Protein AF-A0A520JSG1-F1 (afdb_monomer_lite)

Radius of gyration: 26.14 Å; chains: 1; bounding box: 64×36×71 Å

Foldseek 3Di:
DVVVVVVVVVVVVVVVVVVVVVVVVVVVPPDDDDAEEAEDPDDPRPDPQSVLVVGEAQHEYEYELPNPADADAHENAHEAYEYYYPVDDPSPDHHHPDPVDDSYDYPYDYHYD

pLDDT: mean 80.98, std 9.08, range [60.09, 93.62]

Sequence (113 aa):
MEKEMKSKRNRSWKISMFAFLFAVLAVISIGCASADTIYVPKEGNQTIQQAVNNASEGDAIIVRDAYTGIKENIDVTVAYLTIQSENGSANCIVNALNSNDHVFMSLMCSKIT

Structure (mmCIF, N/CA/C/O backbone):
data_AF-A0A520JSG1-F1
#
_entry.id   AF-A0A520JSG1-F1
#
loop_
_atom_site.group_PDB
_atom_site.id
_atom_site.type_symbol
_atom_site.label_atom_id
_atom_site.label_alt_id
_atom_site.label_comp_id
_atom_site.label_asym_id
_atom_site.label_entity_id
_atom_site.label_seq_id
_atom_site.pdbx_PDB_ins_code
_atom_site.Cartn_x
_atom_site.Cartn_y
_atom_site.Cartn_z
_atom_site.occupancy
_atom_site.B_iso_or_equiv
_atom_site.auth_seq_id
_atom_site.auth_comp_id
_atom_site.auth_asym_id
_atom_site.auth_atom_id
_atom_site.pdbx_PDB_model_num
ATOM 1 N N . MET A 1 1 ? -40.707 23.431 51.902 1.00 62.06 1 MET A N 1
ATOM 2 C CA . MET A 1 1 ? -39.869 22.210 51.964 1.00 62.06 1 MET A CA 1
ATOM 3 C C . MET A 1 1 ? -40.086 21.271 50.772 1.00 62.06 1 MET A C 1
ATOM 5 O O . MET A 1 1 ? -39.111 20.743 50.261 1.00 62.06 1 MET A O 1
ATOM 9 N N . GLU A 1 2 ? -41.308 21.101 50.250 1.00 72.25 2 GLU A N 1
ATOM 10 C CA . GLU A 1 2 ? -41.576 20.196 49.110 1.00 72.25 2 GLU A CA 1
ATOM 11 C C . GLU A 1 2 ? -40.911 20.609 47.774 1.00 72.25 2 GLU A C 1
ATOM 13 O O . GLU A 1 2 ? -40.378 19.765 47.050 1.00 72.25 2 GLU A O 1
ATOM 18 N N . LYS A 1 3 ? -40.871 21.915 47.464 1.00 69.94 3 LYS A N 1
ATOM 19 C CA . LYS A 1 3 ? -40.257 22.448 46.228 1.00 69.94 3 LYS A CA 1
ATOM 20 C C . LYS A 1 3 ? -38.745 22.175 46.151 1.00 69.94 3 LYS A C 1
ATOM 22 O O . LYS A 1 3 ? -38.235 21.816 45.089 1.00 69.94 3 LYS A O 1
ATOM 27 N N . GLU A 1 4 ? -38.065 22.246 47.294 1.00 71.75 4 GLU A N 1
ATOM 28 C CA . GLU A 1 4 ? -36.631 21.955 47.442 1.00 71.75 4 GLU A CA 1
ATOM 29 C C . GLU A 1 4 ? -36.309 20.490 47.106 1.00 71.75 4 GLU A C 1
ATOM 31 O O . GLU A 1 4 ? -35.366 20.193 46.368 1.00 71.75 4 GLU A O 1
ATOM 36 N N . MET A 1 5 ? -37.147 19.551 47.567 1.00 69.81 5 MET A N 1
ATOM 37 C CA . MET A 1 5 ? -36.939 18.120 47.314 1.00 69.81 5 MET A CA 1
ATOM 38 C C . MET A 1 5 ? -37.134 17.745 45.840 1.00 69.81 5 MET A C 1
ATOM 40 O O . MET A 1 5 ? -36.409 16.900 45.309 1.00 69.81 5 MET A O 1
ATOM 44 N N . LYS A 1 6 ? -38.094 18.382 45.155 1.00 70.75 6 LYS A N 1
ATOM 45 C CA . LYS A 1 6 ? -38.366 18.139 43.728 1.00 70.75 6 LYS A CA 1
ATOM 46 C C . LYS A 1 6 ? -37.244 18.695 42.838 1.00 70.75 6 LYS A C 1
ATOM 48 O O . LYS A 1 6 ? -36.894 18.058 41.844 1.00 70.75 6 LYS A O 1
ATOM 53 N N . SER A 1 7 ? -36.645 19.824 43.239 1.00 74.56 7 SER A N 1
ATOM 54 C CA . SER A 1 7 ? -35.467 20.442 42.606 1.00 74.56 7 SER A CA 1
ATOM 55 C C . SER A 1 7 ? -34.229 19.541 42.670 1.00 74.56 7 SER A C 1
ATOM 57 O O . SER A 1 7 ? -33.626 19.206 41.651 1.00 74.56 7 SER A O 1
ATOM 59 N N . LYS A 1 8 ? -33.890 19.035 43.860 1.00 71.50 8 LYS A N 1
ATOM 60 C CA . LYS A 1 8 ? -32.710 18.176 44.049 1.00 71.50 8 LYS A CA 1
ATOM 61 C C . LYS A 1 8 ? -32.796 16.867 43.252 1.00 71.50 8 LYS A C 1
ATOM 63 O O . LYS A 1 8 ? -31.804 16.430 42.668 1.00 71.50 8 LYS A O 1
ATOM 68 N N . ARG A 1 9 ? -33.997 16.277 43.172 1.00 75.75 9 ARG A N 1
ATOM 69 C CA . ARG A 1 9 ? -34.262 15.039 42.419 1.00 75.75 9 ARG A CA 1
ATOM 70 C C . ARG A 1 9 ? -34.104 15.225 40.909 1.00 75.75 9 ARG A C 1
ATOM 72 O O . ARG A 1 9 ? -33.479 14.391 40.263 1.00 75.75 9 ARG A O 1
ATOM 79 N N . ASN A 1 10 ? -34.613 16.326 40.350 1.00 72.44 10 ASN A N 1
ATOM 80 C CA . ASN A 1 10 ? -34.482 16.599 38.915 1.00 72.44 10 ASN A CA 1
ATOM 81 C C . ASN A 1 10 ? -33.038 16.937 38.511 1.00 72.44 10 ASN A C 1
ATOM 83 O O . ASN A 1 10 ? -32.601 16.554 37.428 1.00 72.44 10 ASN A O 1
ATOM 87 N N . ARG A 1 11 ? -32.273 17.574 39.405 1.00 76.75 11 ARG A N 1
ATOM 88 C CA . ARG A 1 11 ? -30.859 17.884 39.185 1.00 76.75 11 ARG A CA 1
ATOM 89 C C . ARG A 1 11 ? -30.012 16.614 39.188 1.00 76.75 11 ARG A C 1
ATOM 91 O O . ARG A 1 11 ? -29.201 16.426 38.292 1.00 76.75 11 ARG A O 1
ATOM 98 N N . SER A 1 12 ? -30.256 15.717 40.143 1.00 76.19 12 SER A N 1
ATOM 99 C CA . SER A 1 12 ? -29.557 14.431 40.241 1.00 76.19 12 SER A CA 1
ATOM 100 C C . SER A 1 12 ? -29.874 13.498 39.065 1.00 76.19 12 SER A C 1
ATOM 102 O O . SER A 1 12 ? -28.954 12.923 38.487 1.00 76.19 12 SER A O 1
ATOM 104 N N . TRP A 1 13 ? -31.140 13.416 38.637 1.00 81.00 13 TRP A N 1
ATOM 105 C CA . TRP A 1 13 ? -31.528 12.597 37.483 1.00 81.00 13 TRP A CA 1
ATOM 106 C C . TRP A 1 13 ? -30.910 13.100 36.172 1.00 81.00 13 TRP A C 1
ATOM 108 O O . TRP A 1 13 ? -30.403 12.307 35.384 1.00 81.00 13 TRP A O 1
ATOM 118 N N . LYS A 1 14 ? -30.863 14.424 35.974 1.00 77.94 14 LYS A N 1
ATOM 119 C CA . LYS A 1 14 ? -30.194 15.035 34.817 1.00 77.94 14 LYS A CA 1
ATOM 120 C C . LYS A 1 14 ? -28.693 14.749 34.802 1.00 77.94 14 LYS A C 1
ATOM 122 O O . LYS A 1 14 ? -28.176 14.358 33.765 1.00 77.94 14 LYS A O 1
ATOM 127 N N .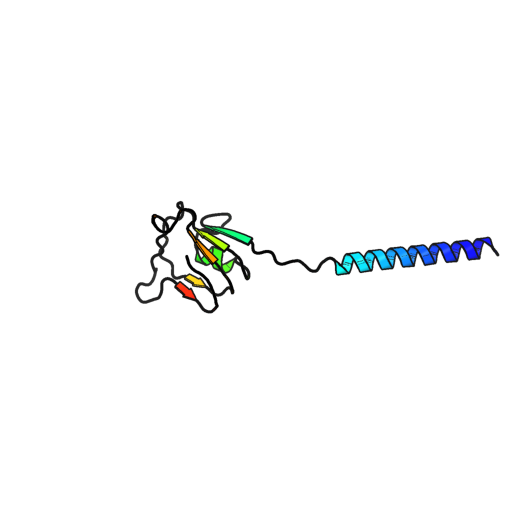 ILE A 1 15 ? -28.006 14.888 35.940 1.00 85.44 15 ILE A N 1
ATOM 128 C CA . ILE A 1 15 ? -26.567 14.582 36.042 1.00 85.44 15 ILE A CA 1
ATOM 129 C C . ILE A 1 15 ? -26.304 13.110 35.703 1.00 85.44 15 ILE A C 1
ATOM 131 O O . ILE A 1 15 ? -25.388 12.813 34.943 1.00 85.44 15 ILE A O 1
ATOM 135 N N . SER A 1 16 ? -27.139 12.197 36.206 1.00 85.75 16 SER A N 1
ATOM 136 C CA . SER A 1 16 ? -27.032 10.767 35.904 1.00 85.75 16 SER A CA 1
ATOM 137 C C . SER A 1 16 ? -27.261 10.462 34.418 1.00 85.75 16 SER A C 1
ATOM 139 O O . SER A 1 16 ? -26.503 9.690 33.837 1.00 85.75 16 SER A O 1
ATOM 141 N N . MET A 1 17 ? -28.237 11.114 33.778 1.00 84.00 17 MET A N 1
ATOM 142 C CA . MET A 1 17 ? -28.494 10.962 32.342 1.00 84.00 17 MET A CA 1
ATOM 143 C C . MET A 1 17 ? -27.321 11.461 31.490 1.00 84.00 17 MET A C 1
ATOM 145 O O . MET A 1 17 ? -26.919 10.791 30.542 1.00 84.00 17 MET A O 1
ATOM 149 N N . PHE A 1 18 ? -26.740 12.611 31.844 1.00 84.94 18 PHE A N 1
ATOM 150 C CA . PHE A 1 18 ? -25.566 13.146 31.150 1.00 84.94 18 PHE A CA 1
ATOM 151 C C . PHE A 1 18 ? -24.330 12.259 31.339 1.00 84.94 18 PHE A C 1
ATOM 153 O O . PHE A 1 18 ? -23.604 12.029 30.376 1.00 84.94 18 PHE A O 1
ATOM 160 N N . ALA A 1 19 ? -24.115 11.719 32.542 1.00 86.38 19 ALA A N 1
ATOM 161 C CA . ALA A 1 19 ? -23.014 10.796 32.813 1.00 86.38 19 ALA A CA 1
ATOM 162 C C . ALA A 1 19 ? -23.146 9.491 32.010 1.00 86.38 19 ALA A C 1
ATOM 164 O O . ALA A 1 19 ? -22.164 9.011 31.450 1.00 86.38 19 ALA A O 1
ATOM 165 N N . PHE A 1 20 ? -24.363 8.949 31.901 1.00 85.50 20 PHE A N 1
ATOM 166 C CA . PHE A 1 20 ? -24.628 7.755 31.099 1.00 85.50 20 PHE A CA 1
ATOM 167 C C . PHE A 1 20 ? -24.408 8.009 29.604 1.00 85.50 20 PHE A C 1
ATOM 169 O O . PHE A 1 20 ? -23.749 7.217 28.939 1.00 85.50 20 PHE A O 1
ATOM 176 N N . LEU A 1 21 ? -24.889 9.144 29.086 1.00 86.06 21 LEU A N 1
ATOM 177 C CA . LEU A 1 21 ? -24.666 9.538 27.695 1.00 86.06 21 LEU A CA 1
ATOM 178 C C . LEU A 1 21 ? -23.168 9.657 27.381 1.00 86.06 21 LEU A C 1
ATOM 180 O O . LEU A 1 21 ? -22.702 9.111 26.386 1.00 86.06 21 LEU A O 1
ATOM 184 N N . PHE A 1 22 ? -22.407 10.323 28.252 1.00 81.94 22 PHE A N 1
ATOM 185 C CA . PHE A 1 22 ? -20.965 10.491 28.078 1.00 81.94 22 PHE A CA 1
ATOM 186 C C . PHE A 1 22 ? -20.213 9.150 28.117 1.00 81.94 22 PHE A C 1
ATOM 188 O O . PHE A 1 22 ? -19.314 8.926 27.311 1.00 81.94 22 PHE A O 1
ATOM 195 N N . ALA A 1 23 ? -20.620 8.231 28.999 1.00 82.38 23 ALA A N 1
ATOM 196 C CA . ALA A 1 23 ? -20.059 6.884 29.063 1.00 82.38 23 ALA A CA 1
ATOM 197 C C . ALA A 1 23 ? -20.354 6.068 27.792 1.00 82.38 23 ALA A C 1
ATOM 199 O O . ALA A 1 23 ? -19.461 5.399 27.283 1.00 82.38 23 ALA A O 1
ATOM 200 N N . VAL A 1 24 ? -21.569 6.159 27.238 1.00 80.69 24 VAL A N 1
ATOM 201 C CA . VAL A 1 24 ? -21.922 5.492 25.971 1.00 80.69 24 VAL A CA 1
ATOM 202 C C . VAL A 1 24 ? -21.093 6.044 24.807 1.00 80.69 24 VAL A C 1
ATOM 204 O O . VAL A 1 24 ? -20.549 5.263 24.032 1.00 80.69 24 VAL A O 1
ATOM 207 N N . LEU A 1 25 ? -20.925 7.367 24.711 1.00 73.06 25 LEU A N 1
ATOM 208 C CA . LEU A 1 25 ? -20.078 7.995 23.686 1.00 73.06 25 LEU A CA 1
ATOM 209 C C . LEU A 1 25 ? -18.604 7.571 23.783 1.00 73.06 25 LEU A C 1
ATOM 211 O O . LEU A 1 25 ? -17.962 7.394 22.753 1.00 73.06 25 LEU A O 1
ATOM 215 N N . ALA A 1 26 ? -18.074 7.361 24.991 1.00 71.44 26 ALA A N 1
ATOM 216 C CA . ALA A 1 26 ? -16.691 6.924 25.186 1.00 71.44 26 ALA A CA 1
ATOM 217 C C . ALA A 1 26 ? -16.427 5.474 24.725 1.00 71.44 26 ALA A C 1
ATOM 219 O O . ALA A 1 26 ? -15.295 5.146 24.378 1.00 71.44 26 ALA A O 1
ATOM 220 N N . VAL A 1 27 ? -17.451 4.610 24.702 1.00 66.81 27 VAL A N 1
ATOM 221 C CA . VAL A 1 27 ? -17.323 3.184 24.332 1.00 66.81 27 VAL A CA 1
ATOM 222 C C . VAL A 1 27 ? -17.440 2.953 22.816 1.00 66.81 27 VAL A C 1
ATOM 224 O O . VAL A 1 27 ? -16.968 1.939 22.312 1.00 66.81 27 VAL A O 1
ATOM 227 N N . ILE A 1 28 ? -18.014 3.897 22.061 1.00 65.25 28 ILE A N 1
ATOM 228 C CA . ILE A 1 28 ? -18.231 3.758 20.605 1.00 65.25 28 ILE A CA 1
ATOM 229 C C . ILE A 1 28 ? -16.933 3.956 19.790 1.00 65.25 28 ILE A C 1
ATOM 231 O O . ILE A 1 28 ? -16.881 3.601 18.617 1.00 65.25 28 ILE A O 1
ATOM 235 N N . SER A 1 29 ? -15.848 4.441 20.398 1.00 61.34 29 SER A N 1
ATOM 236 C CA . SER A 1 29 ? -14.589 4.755 19.699 1.00 61.34 29 SER A CA 1
ATOM 237 C C . SER A 1 29 ? -13.681 3.552 19.396 1.00 61.34 29 SER A C 1
ATOM 239 O O . SER A 1 29 ? -12.500 3.742 19.106 1.00 61.34 29 SER A O 1
ATOM 241 N N . ILE A 1 30 ? -14.184 2.315 19.454 1.00 64.62 30 ILE A N 1
ATOM 242 C CA . ILE A 1 30 ? -13.426 1.144 18.991 1.00 64.62 30 ILE A CA 1
ATOM 243 C C . ILE A 1 30 ? -13.473 1.166 17.459 1.00 64.62 30 ILE A C 1
ATOM 245 O O . ILE A 1 30 ? -14.435 0.707 16.847 1.00 64.62 30 ILE A O 1
ATOM 249 N N . GLY A 1 31 ? -12.463 1.782 16.842 1.00 61.22 31 GLY A N 1
ATOM 250 C CA . GLY A 1 31 ? -12.344 1.864 15.391 1.00 61.22 31 GLY A CA 1
ATOM 251 C C . GLY A 1 31 ? -12.302 0.467 14.777 1.00 61.22 31 GLY A C 1
ATOM 252 O O . GLY A 1 31 ? -11.444 -0.342 15.120 1.00 61.22 31 GLY A O 1
ATOM 253 N N . CYS A 1 32 ? -13.233 0.178 13.870 1.00 60.09 32 CYS A N 1
ATOM 254 C CA . CYS A 1 32 ? -13.108 -0.969 12.984 1.00 60.09 32 CYS A CA 1
ATOM 255 C C . CYS A 1 32 ? -11.971 -0.646 12.007 1.00 60.09 32 CYS A C 1
ATOM 257 O O . CYS A 1 32 ? -12.114 0.273 11.202 1.00 60.09 32 CYS A O 1
ATOM 259 N N . ALA A 1 33 ? -10.839 -1.346 12.104 1.00 64.56 33 ALA A N 1
ATOM 260 C CA . ALA A 1 33 ? -9.811 -1.272 11.074 1.00 64.56 33 ALA A CA 1
ATOM 261 C C . ALA A 1 33 ? -10.382 -1.927 9.809 1.00 64.56 33 ALA A C 1
ATOM 263 O O . ALA A 1 33 ? -10.602 -3.137 9.766 1.00 64.56 33 ALA A O 1
ATOM 264 N N . SER A 1 34 ? -10.735 -1.108 8.824 1.00 73.44 34 SER A N 1
ATOM 265 C CA . SER A 1 34 ? -11.080 -1.562 7.481 1.00 73.44 34 SER A CA 1
ATOM 266 C C . SER A 1 34 ? -9.830 -1.504 6.616 1.00 73.44 34 SER A C 1
ATOM 268 O O . SER A 1 34 ? -9.136 -0.490 6.654 1.00 73.44 34 SER A O 1
ATOM 270 N N . ALA A 1 35 ? -9.587 -2.552 5.832 1.00 84.50 35 ALA A N 1
ATOM 271 C CA . ALA A 1 35 ? -8.547 -2.555 4.809 1.00 84.50 35 ALA A CA 1
ATOM 272 C C . ALA A 1 35 ? -8.742 -1.383 3.836 1.00 84.50 35 ALA A C 1
ATOM 274 O O . ALA A 1 35 ? -9.846 -1.194 3.311 1.00 84.50 35 ALA A O 1
ATOM 275 N N . ASP A 1 36 ? -7.678 -0.621 3.600 1.00 90.06 36 ASP A N 1
ATOM 276 C CA . ASP A 1 36 ? -7.648 0.479 2.643 1.00 90.06 36 ASP A CA 1
ATOM 277 C C . ASP A 1 36 ? -6.981 0.064 1.322 1.00 90.06 36 ASP A C 1
ATOM 279 O O . ASP A 1 36 ? -6.252 -0.929 1.234 1.00 90.06 36 ASP A O 1
ATOM 283 N N . THR A 1 37 ? -7.273 0.812 0.255 1.00 93.31 37 THR A N 1
ATOM 284 C CA . THR A 1 37 ? -6.690 0.587 -1.074 1.00 93.31 37 THR A CA 1
ATOM 285 C C . THR A 1 37 ? -5.737 1.716 -1.449 1.00 93.31 37 THR A C 1
ATOM 287 O O . THR A 1 37 ? -6.153 2.832 -1.767 1.00 93.31 37 THR A O 1
ATOM 290 N N . ILE A 1 38 ? -4.448 1.398 -1.500 1.00 93.62 38 ILE A N 1
ATOM 291 C CA . ILE A 1 38 ? -3.369 2.325 -1.827 1.00 93.62 38 ILE A CA 1
ATOM 292 C C . ILE A 1 38 ? -3.000 2.166 -3.302 1.00 93.62 38 ILE A C 1
ATOM 294 O O . ILE A 1 38 ? -2.614 1.091 -3.748 1.00 93.62 38 ILE A O 1
ATOM 298 N N . TYR A 1 39 ? -3.068 3.243 -4.080 1.00 92.44 39 TYR A N 1
ATOM 299 C CA . TYR A 1 39 ? -2.707 3.207 -5.501 1.00 92.44 39 TYR A CA 1
ATOM 300 C C . TYR A 1 39 ? -1.280 3.704 -5.733 1.00 92.44 39 TYR A C 1
ATOM 302 O O . TYR A 1 39 ? -0.854 4.692 -5.133 1.00 92.44 39 TYR A O 1
ATOM 310 N N . VAL A 1 40 ? -0.572 3.086 -6.677 1.00 91.12 40 VAL A N 1
ATOM 311 C CA . VAL A 1 40 ? 0.779 3.490 -7.091 1.00 91.12 40 VAL A CA 1
ATOM 312 C C . VAL A 1 40 ? 0.807 3.747 -8.600 1.00 91.12 40 VAL A C 1
ATOM 314 O O . VAL A 1 40 ? 0.438 2.856 -9.357 1.00 91.12 40 VAL A O 1
ATOM 317 N N . PRO A 1 41 ? 1.238 4.928 -9.081 1.00 90.31 41 PRO A N 1
ATOM 318 C CA . PRO A 1 41 ? 1.602 6.112 -8.305 1.00 90.31 41 PRO A CA 1
ATOM 319 C C . PRO A 1 41 ? 0.362 6.935 -7.906 1.00 90.31 41 PRO A C 1
ATOM 321 O O . PRO A 1 41 ? -0.373 7.342 -8.799 1.00 90.31 41 PRO A O 1
ATOM 324 N N . LYS A 1 42 ? 0.098 7.238 -6.627 1.00 90.06 42 LYS A N 1
ATOM 325 C CA . LYS A 1 42 ? -1.006 8.137 -6.196 1.00 90.06 42 LYS A CA 1
ATOM 326 C C . LYS A 1 42 ? -0.734 8.737 -4.812 1.00 90.06 42 LYS A C 1
ATOM 328 O O . LYS A 1 42 ? -0.137 8.084 -3.968 1.00 90.06 42 LYS A O 1
ATOM 333 N N . GLU A 1 43 ? -1.178 9.977 -4.580 1.00 83.56 43 GLU A N 1
ATOM 334 C CA . GLU A 1 43 ? -1.216 10.599 -3.236 1.00 83.56 43 GLU A CA 1
ATOM 335 C C . GLU A 1 43 ? 0.124 10.552 -2.472 1.00 83.56 43 GLU A C 1
ATOM 337 O O . GLU A 1 43 ? 0.169 10.381 -1.262 1.00 83.56 43 GLU A O 1
ATOM 342 N N . GLY A 1 44 ? 1.241 10.718 -3.189 1.00 82.88 44 GLY A N 1
ATOM 343 C CA . GLY A 1 44 ? 2.588 10.702 -2.604 1.00 82.88 44 GLY A CA 1
ATOM 344 C C . GLY A 1 44 ? 3.260 9.326 -2.564 1.00 82.88 44 GLY A C 1
ATOM 345 O O . GLY A 1 44 ? 4.471 9.265 -2.379 1.00 82.88 44 GLY A O 1
ATOM 346 N N . ASN A 1 45 ? 2.535 8.243 -2.850 1.00 89.31 45 ASN A N 1
ATOM 347 C CA . ASN A 1 45 ? 3.117 6.923 -3.089 1.00 89.31 45 ASN A CA 1
ATOM 348 C C . ASN A 1 45 ? 3.590 6.853 -4.538 1.00 89.31 45 ASN A C 1
ATOM 350 O O . ASN A 1 45 ? 2.791 6.586 -5.431 1.00 89.31 45 ASN A O 1
ATOM 354 N N . GLN A 1 46 ? 4.852 7.191 -4.798 1.00 89.44 46 GLN A N 1
ATOM 355 C CA . GLN A 1 46 ? 5.432 7.123 -6.145 1.00 89.44 46 GLN A CA 1
ATOM 356 C C . GLN A 1 46 ? 6.054 5.753 -6.430 1.00 89.44 46 GLN A C 1
ATOM 358 O O . GLN A 1 46 ? 6.102 5.339 -7.587 1.00 89.44 46 GLN A O 1
ATOM 363 N N . THR A 1 47 ? 6.502 5.054 -5.385 1.00 89.94 47 THR A N 1
ATOM 364 C CA . THR A 1 47 ? 7.102 3.717 -5.472 1.00 89.94 47 THR A CA 1
ATOM 365 C C . THR A 1 47 ? 6.269 2.679 -4.732 1.00 89.94 47 THR A C 1
ATOM 367 O O . THR A 1 47 ? 5.436 3.021 -3.885 1.00 89.94 47 THR A O 1
ATOM 370 N N . ILE A 1 48 ? 6.504 1.400 -5.032 1.00 89.88 48 ILE A N 1
ATOM 371 C CA . ILE A 1 48 ? 5.811 0.307 -4.348 1.00 89.88 48 ILE A CA 1
ATOM 372 C C . ILE A 1 48 ? 6.271 0.248 -2.890 1.00 89.88 48 ILE A C 1
ATOM 374 O O . ILE A 1 48 ? 5.428 0.140 -2.005 1.00 89.88 48 ILE A O 1
ATOM 378 N N . GLN A 1 49 ? 7.566 0.437 -2.605 1.00 91.31 49 GLN A N 1
ATOM 379 C CA . GLN A 1 49 ? 8.048 0.475 -1.221 1.00 91.31 49 GLN A CA 1
ATOM 380 C C . GLN A 1 49 ? 7.415 1.606 -0.396 1.00 91.31 49 GLN A C 1
ATOM 382 O O . GLN A 1 49 ? 7.132 1.416 0.783 1.00 91.31 49 GLN A O 1
ATOM 387 N N . GLN A 1 50 ? 7.164 2.780 -0.986 1.00 91.50 50 GLN A N 1
ATOM 388 C CA . GLN A 1 50 ? 6.460 3.859 -0.281 1.00 91.50 50 GLN A CA 1
ATOM 389 C C . GLN A 1 50 ? 5.035 3.454 0.087 1.00 91.50 50 GLN A C 1
ATOM 391 O O . GLN A 1 50 ? 4.615 3.694 1.215 1.00 91.50 50 GLN A O 1
ATOM 396 N N . ALA A 1 51 ? 4.323 2.797 -0.832 1.00 92.06 51 ALA A N 1
ATOM 397 C CA . ALA A 1 51 ? 3.001 2.265 -0.538 1.00 92.06 51 ALA A CA 1
ATOM 398 C C . ALA A 1 51 ? 3.048 1.190 0.556 1.00 92.06 51 ALA A C 1
ATOM 400 O O . ALA A 1 51 ? 2.219 1.227 1.454 1.00 92.06 51 ALA A O 1
ATOM 401 N N . VAL A 1 52 ? 4.046 0.297 0.541 1.00 91.69 52 VAL A N 1
ATOM 402 C CA . VAL A 1 52 ? 4.239 -0.708 1.601 1.00 91.69 52 VAL A CA 1
ATOM 403 C C . VAL A 1 52 ? 4.503 -0.049 2.956 1.00 91.69 52 VAL A C 1
ATOM 405 O O . VAL A 1 52 ? 3.906 -0.445 3.948 1.00 91.69 52 VAL A O 1
ATOM 408 N N . ASN A 1 53 ? 5.340 0.990 3.005 1.00 92.25 53 ASN A N 1
ATOM 409 C CA . ASN A 1 53 ? 5.647 1.706 4.248 1.00 92.25 53 ASN A CA 1
ATOM 410 C C . ASN A 1 53 ? 4.435 2.456 4.826 1.00 92.25 53 ASN A C 1
ATOM 412 O O . ASN A 1 53 ? 4.399 2.714 6.026 1.00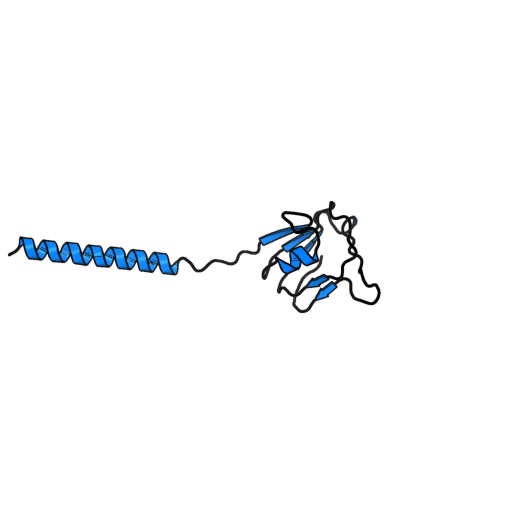 92.25 53 ASN A O 1
ATOM 416 N N . ASN A 1 54 ? 3.481 2.830 3.973 1.00 90.75 54 ASN A N 1
ATOM 417 C CA . ASN A 1 54 ? 2.254 3.521 4.364 1.00 90.75 54 ASN A CA 1
ATOM 418 C C . ASN A 1 54 ? 1.079 2.565 4.618 1.00 90.75 54 ASN A C 1
ATOM 420 O O . ASN A 1 54 ? 0.056 3.000 5.144 1.00 90.75 54 ASN A O 1
ATOM 424 N N . ALA A 1 55 ? 1.212 1.292 4.245 1.00 92.00 55 ALA A N 1
ATOM 425 C CA . ALA A 1 55 ? 0.169 0.294 4.400 1.00 92.00 55 ALA A CA 1
ATOM 426 C C . ALA A 1 55 ? 0.043 -0.197 5.846 1.00 92.00 55 ALA A C 1
ATOM 428 O O . ALA A 1 55 ? 1.016 -0.300 6.595 1.00 92.00 55 ALA A O 1
ATOM 429 N N . SER A 1 56 ? -1.182 -0.548 6.207 1.00 91.19 56 SER A N 1
ATOM 430 C CA . SER A 1 56 ? -1.558 -1.243 7.431 1.00 91.19 56 SER A CA 1
ATOM 431 C C . SER A 1 56 ? -1.953 -2.692 7.141 1.00 91.19 56 SER A C 1
ATOM 433 O O . SER A 1 56 ? -2.066 -3.128 5.994 1.00 91.19 56 SER A O 1
ATOM 435 N N . GLU A 1 57 ? -2.118 -3.472 8.207 1.00 90.31 57 GLU A N 1
ATOM 436 C CA . GLU A 1 57 ? -2.494 -4.880 8.107 1.00 90.31 57 GLU A CA 1
ATOM 437 C C . GLU A 1 57 ? -3.786 -5.070 7.296 1.00 90.31 57 GLU A C 1
ATOM 439 O O . GLU A 1 57 ? -4.819 -4.478 7.607 1.00 90.31 57 GLU A O 1
ATOM 444 N N . GLY A 1 58 ? -3.726 -5.933 6.278 1.00 88.94 58 GLY A N 1
ATOM 445 C CA . GLY A 1 58 ? -4.866 -6.255 5.414 1.00 88.94 58 GLY A CA 1
ATOM 446 C C . GLY A 1 58 ? -5.095 -5.306 4.233 1.00 88.94 58 GLY A C 1
ATOM 447 O O . GLY A 1 58 ? -6.000 -5.572 3.440 1.00 88.94 58 GLY A O 1
ATOM 448 N N . ASP A 1 59 ? -4.297 -4.247 4.082 1.00 93.56 59 ASP A N 1
ATOM 449 C CA . ASP A 1 59 ? -4.429 -3.303 2.968 1.00 93.56 59 ASP A CA 1
ATOM 450 C C . ASP A 1 59 ? -4.107 -3.932 1.601 1.00 93.56 59 ASP A C 1
ATOM 452 O O . ASP A 1 59 ? -3.429 -4.962 1.470 1.00 93.56 59 ASP A O 1
ATOM 456 N N . ALA A 1 60 ? -4.577 -3.260 0.549 1.00 93.31 60 ALA A N 1
ATOM 457 C CA . ALA A 1 60 ? -4.299 -3.611 -0.836 1.00 93.31 60 ALA A CA 1
ATOM 458 C C . ALA A 1 60 ? -3.550 -2.484 -1.554 1.00 93.31 60 ALA A C 1
ATOM 460 O O . ALA A 1 60 ? -4.015 -1.350 -1.625 1.00 93.31 60 ALA A O 1
ATOM 461 N N . ILE A 1 61 ? -2.408 -2.811 -2.149 1.00 93.19 61 ILE A N 1
ATOM 462 C CA . ILE A 1 61 ? -1.636 -1.933 -3.022 1.00 93.19 61 ILE A CA 1
ATOM 463 C C . ILE A 1 61 ? -1.976 -2.271 -4.471 1.00 93.19 61 ILE A C 1
ATOM 465 O O . ILE A 1 61 ? -1.701 -3.377 -4.935 1.00 93.19 61 ILE A O 1
ATOM 469 N N . ILE A 1 62 ? -2.534 -1.301 -5.194 1.00 92.12 62 ILE A N 1
ATOM 470 C CA . ILE A 1 62 ? -2.874 -1.409 -6.612 1.00 92.12 62 ILE A CA 1
ATOM 471 C C . ILE A 1 62 ? -1.863 -0.621 -7.447 1.00 92.12 62 ILE A C 1
ATOM 473 O O . ILE A 1 62 ? -1.818 0.613 -7.415 1.00 92.12 62 ILE A O 1
ATOM 477 N N . VAL A 1 63 ? -1.045 -1.337 -8.213 1.00 90.62 63 VAL A N 1
ATOM 478 C CA . VAL A 1 63 ? -0.046 -0.763 -9.116 1.00 90.62 63 VAL A CA 1
ATOM 479 C C . VAL A 1 63 ? -0.700 -0.475 -10.463 1.00 90.62 63 VAL A C 1
ATOM 481 O O . VAL A 1 63 ? -1.119 -1.385 -11.178 1.00 90.62 63 VAL A O 1
ATOM 484 N N . ARG A 1 64 ? -0.805 0.810 -10.794 1.00 89.06 64 ARG A N 1
ATOM 485 C CA . ARG A 1 64 ? -1.417 1.315 -12.025 1.00 89.06 64 ARG A CA 1
ATOM 486 C C . ARG A 1 64 ? -0.458 1.216 -13.199 1.00 89.06 64 ARG A C 1
ATOM 488 O O . ARG A 1 64 ? 0.753 1.307 -13.023 1.00 89.06 64 ARG A O 1
ATOM 495 N N . ASP A 1 65 ? -1.003 1.191 -14.409 1.00 84.00 65 ASP A N 1
ATOM 496 C CA . ASP A 1 65 ? -0.201 1.147 -15.645 1.00 84.00 65 ASP A CA 1
ATOM 497 C C . ASP A 1 65 ? 0.704 2.376 -15.831 1.00 84.00 65 ASP A C 1
ATOM 499 O O . ASP A 1 65 ? 1.708 2.326 -16.536 1.00 84.00 65 ASP A O 1
ATOM 503 N N . ALA A 1 66 ? 0.367 3.496 -15.184 1.00 79.38 66 ALA A N 1
ATOM 504 C CA . ALA A 1 66 ? 1.192 4.702 -15.175 1.00 79.38 66 ALA A CA 1
ATOM 505 C C . ALA A 1 66 ? 2.487 4.551 -14.350 1.00 79.38 66 ALA A C 1
ATOM 507 O O . ALA A 1 66 ? 3.326 5.452 -14.362 1.00 79.38 66 ALA A O 1
ATOM 508 N N . TYR A 1 67 ? 2.651 3.455 -13.604 1.00 82.44 67 TYR A N 1
ATOM 509 C CA . TYR A 1 67 ? 3.877 3.160 -12.876 1.00 82.44 67 TYR A CA 1
ATOM 510 C C . TYR A 1 67 ? 4.984 2.757 -13.855 1.00 82.44 67 TYR A C 1
ATOM 512 O O . TYR A 1 67 ? 4.990 1.667 -14.418 1.00 82.44 67 TYR A O 1
ATOM 520 N N . THR A 1 68 ? 5.967 3.633 -14.048 1.00 73.25 68 THR A N 1
ATOM 521 C CA . THR A 1 68 ? 7.048 3.426 -15.021 1.00 73.25 68 THR A CA 1
ATOM 522 C C . THR A 1 68 ? 8.215 2.603 -14.462 1.00 73.25 68 THR A C 1
ATOM 524 O O . THR A 1 68 ? 9.368 2.947 -14.715 1.00 73.25 68 THR A O 1
ATOM 527 N N . GLY A 1 69 ? 7.927 1.553 -13.683 1.00 65.06 69 GLY A N 1
ATOM 528 C CA . GLY A 1 69 ? 8.883 0.500 -13.317 1.00 65.06 69 GLY A CA 1
ATOM 529 C C . GLY A 1 69 ? 10.226 1.016 -12.805 1.00 65.06 69 GLY A C 1
ATOM 530 O O . GLY A 1 69 ? 11.247 0.870 -13.482 1.00 65.06 69 GLY A O 1
ATOM 531 N N . ILE A 1 70 ? 10.245 1.626 -11.618 1.00 69.44 70 ILE A N 1
ATOM 532 C CA . ILE A 1 70 ? 11.516 1.969 -10.976 1.00 69.44 70 ILE A CA 1
ATOM 533 C C . ILE A 1 70 ? 12.173 0.662 -10.542 1.00 69.44 70 ILE A C 1
ATOM 535 O O . ILE A 1 70 ? 11.506 -0.246 -10.049 1.00 69.44 70 ILE A O 1
ATOM 539 N N . LYS A 1 71 ? 13.488 0.542 -10.749 1.00 79.44 71 LYS A N 1
ATOM 540 C CA . LYS A 1 71 ? 14.205 -0.590 -10.177 1.00 79.44 71 LYS A CA 1
ATOM 541 C C . LYS A 1 71 ? 14.223 -0.414 -8.662 1.00 79.44 71 LYS A C 1
ATOM 543 O O . LYS A 1 71 ? 14.858 0.518 -8.172 1.00 79.44 71 LYS A O 1
ATOM 548 N N . GLU A 1 72 ? 13.518 -1.269 -7.941 1.00 82.00 72 GLU A N 1
ATOM 549 C CA . GLU A 1 72 ? 13.439 -1.248 -6.483 1.00 82.00 72 GLU A CA 1
ATOM 550 C C . GLU A 1 72 ? 13.448 -2.678 -5.939 1.00 82.00 72 GLU A C 1
ATOM 552 O O . GLU A 1 72 ? 13.055 -3.627 -6.616 1.00 82.00 72 GLU A O 1
ATOM 557 N N . ASN A 1 73 ? 13.968 -2.835 -4.728 1.00 85.50 73 ASN A N 1
ATOM 558 C CA . ASN A 1 73 ? 13.843 -4.058 -3.948 1.00 85.50 73 ASN A CA 1
ATOM 559 C C . ASN A 1 73 ? 12.766 -3.783 -2.897 1.00 85.50 73 ASN A C 1
ATOM 561 O O . ASN A 1 73 ? 12.868 -2.789 -2.178 1.00 85.50 73 ASN A O 1
ATOM 565 N N . ILE A 1 74 ? 11.729 -4.618 -2.863 1.00 87.62 74 ILE A N 1
ATOM 566 C CA . ILE A 1 74 ? 10.529 -4.394 -2.057 1.00 87.62 74 ILE A CA 1
ATOM 567 C C . ILE A 1 74 ? 10.577 -5.306 -0.838 1.00 87.62 74 ILE A C 1
ATOM 569 O O . ILE A 1 74 ? 10.567 -6.528 -0.978 1.00 87.62 74 ILE A O 1
ATOM 573 N N . ASP A 1 75 ? 10.596 -4.708 0.347 1.00 89.81 75 ASP A N 1
ATOM 574 C CA . ASP A 1 75 ? 10.472 -5.396 1.626 1.00 89.81 75 ASP A CA 1
ATOM 575 C C . ASP A 1 75 ? 9.031 -5.303 2.131 1.00 89.81 75 ASP A C 1
ATOM 577 O O . ASP A 1 75 ? 8.543 -4.232 2.506 1.00 89.81 75 ASP A O 1
ATOM 581 N N . VAL A 1 76 ? 8.345 -6.444 2.109 1.00 88.75 76 VAL A N 1
ATOM 582 C CA . VAL A 1 76 ? 6.971 -6.609 2.573 1.00 88.75 76 VAL A CA 1
ATOM 583 C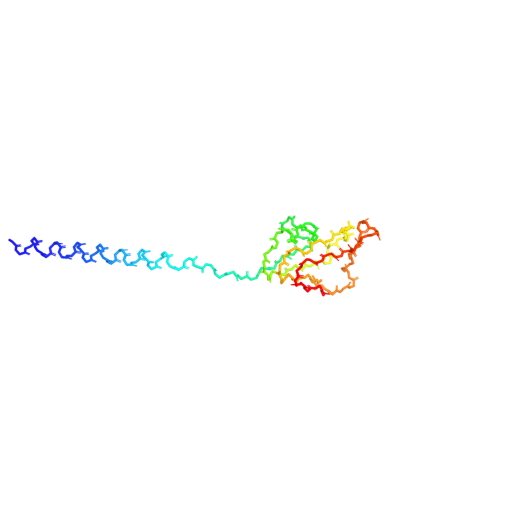 C . VAL A 1 76 ? 6.994 -6.964 4.056 1.00 88.75 76 VAL A C 1
ATOM 585 O O . VAL A 1 76 ? 7.033 -8.137 4.444 1.00 88.75 76 VAL A O 1
ATOM 588 N N . THR A 1 77 ? 6.958 -5.916 4.876 1.00 89.12 77 THR A N 1
ATOM 589 C CA . THR A 1 77 ? 6.993 -5.985 6.346 1.00 89.12 77 THR A CA 1
ATOM 590 C C . THR A 1 77 ? 5.602 -6.013 6.988 1.00 89.12 77 THR A C 1
ATOM 592 O O . THR A 1 77 ? 5.471 -6.351 8.165 1.00 89.12 77 THR A O 1
ATOM 595 N N . VAL A 1 78 ? 4.558 -5.690 6.219 1.00 88.12 78 VAL A N 1
ATOM 596 C CA . VAL A 1 78 ? 3.164 -5.614 6.676 1.00 88.12 78 VAL A CA 1
ATOM 597 C C . VAL A 1 78 ? 2.466 -6.963 6.498 1.00 88.12 78 VAL A C 1
ATOM 599 O O . VAL A 1 78 ? 2.591 -7.608 5.454 1.00 88.12 78 VAL A O 1
ATOM 602 N N . ALA 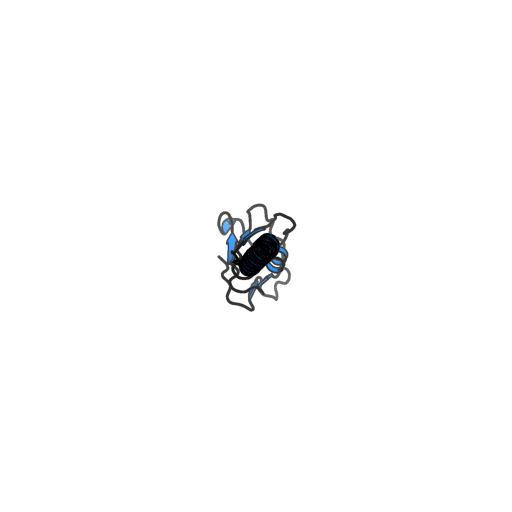A 1 79 ? 1.723 -7.391 7.519 1.00 86.69 79 ALA A N 1
ATOM 603 C CA . ALA A 1 79 ? 0.964 -8.637 7.493 1.00 86.69 79 ALA A CA 1
ATOM 604 C C . ALA A 1 79 ? -0.293 -8.530 6.611 1.00 86.69 79 ALA A C 1
ATOM 606 O O . ALA A 1 79 ? -0.961 -7.497 6.578 1.00 86.69 79 ALA A O 1
ATOM 607 N N . TYR A 1 80 ? -0.623 -9.617 5.907 1.00 87.56 80 TYR A N 1
ATOM 608 C CA . TYR A 1 80 ? -1.800 -9.734 5.035 1.00 87.56 80 TYR A CA 1
ATOM 609 C C . TYR A 1 80 ? -1.884 -8.679 3.925 1.00 87.56 80 TYR A C 1
ATOM 611 O O . TYR A 1 80 ? -2.969 -8.384 3.428 1.00 87.56 80 TYR A O 1
ATOM 619 N N . LEU A 1 81 ? -0.740 -8.141 3.505 1.00 90.38 81 LEU A N 1
ATOM 620 C CA . LEU A 1 81 ? -0.686 -7.160 2.434 1.00 90.38 81 LEU A CA 1
ATOM 621 C C . LEU A 1 81 ? -0.950 -7.831 1.083 1.00 90.38 81 LEU A C 1
ATOM 623 O O . LEU A 1 81 ? -0.359 -8.872 0.767 1.00 90.38 81 LEU A O 1
ATOM 627 N N . THR A 1 82 ? -1.804 -7.214 0.271 1.00 91.06 82 THR A N 1
ATOM 628 C CA . THR A 1 82 ? -2.006 -7.616 -1.126 1.00 91.06 82 THR A CA 1
ATOM 629 C C . THR A 1 82 ? -1.332 -6.614 -2.050 1.00 91.06 82 THR A C 1
ATOM 631 O O . THR A 1 82 ? -1.619 -5.429 -1.963 1.00 91.06 82 THR A O 1
ATOM 634 N N . ILE A 1 83 ? -0.464 -7.068 -2.953 1.00 90.00 83 ILE A N 1
ATOM 635 C CA . ILE A 1 83 ? 0.098 -6.228 -4.022 1.00 90.00 83 ILE A CA 1
ATOM 636 C C . ILE A 1 83 ? -0.419 -6.767 -5.347 1.00 90.00 83 ILE A C 1
ATOM 638 O O . ILE A 1 83 ? -0.162 -7.927 -5.677 1.00 90.00 83 ILE A O 1
ATOM 642 N N . GLN A 1 84 ? -1.150 -5.929 -6.078 1.00 89.31 84 GLN A N 1
ATOM 643 C CA . GLN A 1 84 ? -1.831 -6.312 -7.303 1.00 89.31 84 GLN A CA 1
ATOM 644 C C . GLN A 1 84 ? -1.682 -5.266 -8.405 1.00 89.31 84 GLN A C 1
ATOM 646 O O . GLN A 1 84 ? -1.658 -4.065 -8.160 1.00 89.31 84 GLN A O 1
ATOM 651 N N . SER A 1 85 ? -1.597 -5.739 -9.645 1.00 89.38 85 SER A N 1
ATOM 652 C CA . SER A 1 85 ? -1.648 -4.891 -10.840 1.00 89.38 85 SER A CA 1
ATOM 653 C C . SER A 1 85 ? -3.082 -4.459 -11.172 1.00 89.38 85 SER A C 1
ATOM 655 O O . SER A 1 85 ? -4.007 -5.264 -11.107 1.00 89.38 85 SER A O 1
ATOM 657 N N . GLU A 1 86 ? -3.275 -3.195 -11.560 1.00 88.69 86 GLU A N 1
ATOM 658 C CA . GLU A 1 86 ? -4.592 -2.633 -11.903 1.00 88.69 86 GLU A CA 1
ATOM 659 C C . GLU A 1 86 ? -5.203 -3.307 -13.143 1.00 88.69 86 GLU A C 1
ATOM 661 O O . GLU A 1 86 ? -6.366 -3.703 -13.119 1.00 88.69 86 GLU A O 1
ATOM 666 N N . ASN A 1 87 ? -4.410 -3.487 -14.207 1.00 85.94 87 ASN A N 1
ATOM 667 C CA . ASN A 1 87 ? -4.858 -4.037 -15.495 1.00 85.94 87 ASN A CA 1
ATOM 668 C C . ASN A 1 87 ? -4.126 -5.336 -15.877 1.00 85.94 87 ASN A C 1
ATOM 670 O O . ASN A 1 87 ? -3.932 -5.647 -17.055 1.00 85.94 87 ASN A O 1
ATOM 674 N N . GLY A 1 88 ? -3.733 -6.122 -14.872 1.00 76.62 88 GLY A N 1
ATOM 675 C CA . GLY A 1 88 ? -3.004 -7.372 -15.059 1.00 76.62 88 GLY A CA 1
ATOM 676 C C . GLY A 1 88 ? -1.493 -7.191 -15.241 1.00 76.62 88 GLY A C 1
ATOM 677 O O . GLY A 1 88 ? -0.952 -6.087 -15.303 1.00 76.62 88 GLY A O 1
ATOM 678 N N . SER A 1 89 ? -0.781 -8.314 -15.324 1.00 72.56 89 SER A N 1
ATOM 679 C CA . SER A 1 89 ? 0.683 -8.352 -15.200 1.00 72.56 89 SER A CA 1
ATOM 680 C C . SER A 1 89 ? 1.460 -7.789 -16.395 1.00 72.56 89 SER A C 1
ATOM 682 O O . SER A 1 89 ? 2.659 -7.551 -16.275 1.00 72.56 89 SER A O 1
ATOM 684 N N . ALA A 1 90 ? 0.813 -7.559 -17.543 1.00 70.69 90 ALA A N 1
ATOM 685 C CA . ALA A 1 90 ? 1.496 -7.198 -18.788 1.00 70.69 90 ALA A CA 1
ATOM 686 C C . ALA A 1 90 ? 2.261 -5.864 -18.708 1.00 70.69 90 ALA A C 1
ATOM 688 O O . ALA A 1 90 ? 3.324 -5.736 -19.311 1.00 70.69 90 ALA A O 1
ATOM 689 N N . ASN A 1 91 ? 1.744 -4.897 -17.94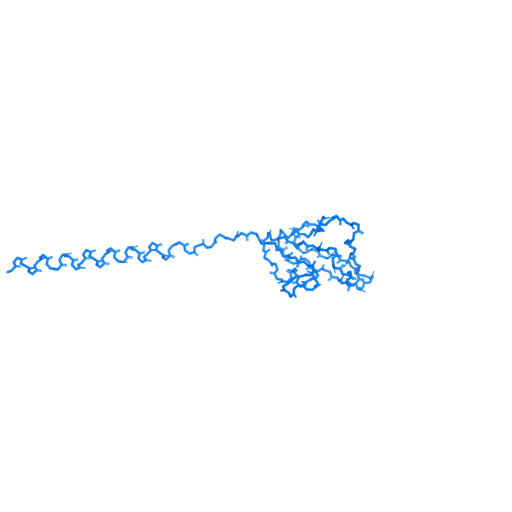4 1.00 68.38 91 ASN A N 1
ATOM 690 C CA . ASN A 1 91 ? 2.333 -3.560 -17.811 1.00 68.38 91 ASN A CA 1
ATOM 691 C C . ASN A 1 91 ? 2.973 -3.313 -16.436 1.00 68.38 91 ASN A C 1
ATOM 693 O O . ASN A 1 91 ? 3.563 -2.261 -16.211 1.00 68.38 91 ASN A O 1
ATOM 697 N N . CYS A 1 92 ? 2.888 -4.278 -15.517 1.00 71.31 92 CYS A N 1
ATOM 698 C CA . CYS A 1 92 ? 3.373 -4.143 -14.148 1.00 71.31 92 CYS A CA 1
ATOM 699 C C . CYS A 1 92 ? 4.611 -5.025 -13.934 1.00 71.31 92 CYS A C 1
ATOM 701 O O . CYS A 1 92 ? 4.545 -6.088 -13.316 1.00 71.31 92 CYS A O 1
ATOM 703 N N . ILE A 1 93 ? 5.753 -4.581 -14.471 1.00 75.00 93 ILE A N 1
ATOM 704 C CA . ILE A 1 93 ? 7.042 -5.270 -14.324 1.00 75.00 93 ILE A CA 1
ATOM 705 C C . ILE A 1 93 ? 7.877 -4.553 -13.263 1.00 75.00 93 ILE A C 1
ATOM 707 O O . ILE A 1 93 ? 8.289 -3.408 -13.454 1.00 75.00 93 ILE A O 1
ATOM 711 N N . VAL A 1 94 ? 8.172 -5.252 -12.167 1.00 75.12 94 VAL A N 1
ATOM 712 C CA . VAL A 1 94 ? 9.088 -4.776 -11.124 1.00 75.12 94 VAL A CA 1
ATOM 713 C C . VAL A 1 94 ? 10.444 -5.440 -11.316 1.00 75.12 94 VAL A C 1
ATOM 715 O O . VAL A 1 94 ? 10.549 -6.665 -11.354 1.00 75.12 94 VAL A O 1
ATOM 718 N N . ASN A 1 95 ? 11.488 -4.626 -11.433 1.00 78.44 95 ASN A N 1
ATOM 719 C CA . ASN A 1 95 ? 12.860 -5.097 -11.571 1.00 78.44 95 ASN A CA 1
ATOM 720 C C . ASN A 1 95 ? 13.642 -4.771 -10.302 1.00 78.44 95 ASN A C 1
ATOM 722 O O . ASN A 1 95 ? 13.532 -3.664 -9.785 1.00 78.44 95 ASN A O 1
ATOM 726 N N . ALA A 1 96 ? 14.484 -5.693 -9.842 1.00 77.81 96 ALA A N 1
ATOM 727 C CA . ALA A 1 96 ? 15.355 -5.423 -8.705 1.00 77.81 96 ALA A CA 1
ATOM 728 C C . ALA A 1 96 ? 16.348 -4.300 -9.043 1.00 77.81 96 ALA A C 1
ATOM 730 O O . ALA A 1 96 ? 16.934 -4.274 -10.134 1.00 77.81 96 ALA A O 1
ATOM 731 N N . LEU A 1 97 ? 16.571 -3.390 -8.090 1.00 80.12 97 LEU A N 1
ATOM 732 C CA . LEU A 1 97 ? 17.661 -2.416 -8.179 1.00 80.12 97 LEU A CA 1
ATOM 733 C C . LEU A 1 97 ? 19.009 -3.115 -8.056 1.00 80.12 97 LEU A C 1
ATOM 735 O O . LEU A 1 97 ? 19.911 -2.876 -8.859 1.00 80.12 97 LEU A O 1
ATOM 739 N N . ASN A 1 98 ? 19.113 -4.012 -7.081 1.00 79.94 98 ASN A N 1
ATOM 740 C CA . ASN A 1 98 ? 20.246 -4.900 -6.920 1.00 79.94 98 ASN A CA 1
ATOM 741 C C . ASN A 1 98 ? 19.908 -6.277 -7.493 1.00 79.94 98 ASN A C 1
ATOM 743 O O . ASN A 1 98 ? 19.129 -7.022 -6.909 1.00 79.94 98 ASN A O 1
ATOM 747 N N . SER A 1 99 ? 20.526 -6.639 -8.617 1.00 77.56 99 SER A N 1
ATOM 748 C CA . SER A 1 99 ? 20.307 -7.937 -9.269 1.00 77.56 99 SER A CA 1
ATOM 749 C C . SER A 1 99 ? 20.805 -9.137 -8.458 1.00 77.56 99 SER A C 1
ATOM 751 O O . SER A 1 99 ? 20.480 -10.267 -8.804 1.00 77.56 99 SER A O 1
ATOM 753 N N . ASN A 1 100 ? 21.616 -8.910 -7.420 1.00 82.19 100 ASN A N 1
ATOM 754 C CA . ASN A 1 100 ? 22.064 -9.963 -6.506 1.00 82.19 100 ASN A CA 1
ATOM 755 C C . ASN A 1 100 ? 21.073 -10.211 -5.358 1.00 82.19 100 ASN A C 1
ATOM 757 O O . ASN A 1 100 ? 21.344 -11.055 -4.507 1.00 82.19 100 ASN A O 1
ATOM 761 N N . ASP A 1 101 ? 19.969 -9.464 -5.312 1.00 77.31 101 ASP A N 1
ATOM 762 C CA . ASP A 1 101 ? 18.952 -9.555 -4.273 1.00 77.31 101 ASP A CA 1
ATOM 763 C C . ASP A 1 101 ? 17.560 -9.797 -4.876 1.00 77.31 101 ASP A C 1
ATOM 765 O O . ASP A 1 101 ? 17.315 -9.578 -6.066 1.00 77.31 101 ASP A O 1
ATOM 769 N N . HIS A 1 102 ? 16.640 -10.273 -4.046 1.00 79.44 102 HIS A N 1
ATOM 770 C CA . HIS A 1 102 ? 15.280 -10.591 -4.444 1.00 79.44 102 HIS A CA 1
ATOM 771 C C . HIS A 1 102 ? 14.506 -9.305 -4.745 1.00 79.44 102 HIS A C 1
ATOM 773 O O . HIS A 1 102 ? 14.617 -8.310 -4.029 1.00 79.44 102 HIS A O 1
ATOM 779 N N . VAL A 1 103 ? 13.690 -9.328 -5.805 1.00 81.19 103 VAL A N 1
ATOM 780 C CA . VAL A 1 103 ? 12.783 -8.211 -6.130 1.00 81.19 103 VAL A CA 1
ATOM 781 C C . VAL A 1 103 ? 11.790 -7.989 -4.987 1.00 81.19 103 VAL A C 1
ATOM 783 O O . VAL A 1 103 ? 11.527 -6.851 -4.615 1.00 81.19 103 VAL A O 1
ATOM 786 N N . PHE A 1 104 ? 11.287 -9.085 -4.412 1.00 81.56 104 PHE A N 1
ATOM 787 C CA . PHE A 1 104 ? 10.394 -9.090 -3.261 1.00 81.56 104 PHE A CA 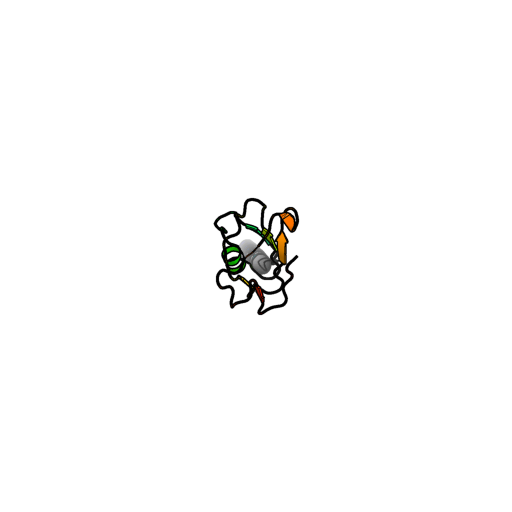1
ATOM 788 C C . PHE A 1 104 ? 11.008 -9.918 -2.132 1.00 81.56 104 PHE A C 1
ATOM 790 O O . PHE A 1 104 ? 11.269 -11.110 -2.304 1.00 81.56 104 PHE A O 1
ATOM 797 N N . MET A 1 105 ? 11.198 -9.288 -0.979 1.00 82.25 105 MET A N 1
ATOM 798 C CA . MET A 1 105 ? 11.462 -9.933 0.301 1.00 82.25 105 MET A CA 1
ATOM 799 C C . MET A 1 105 ? 10.172 -9.870 1.116 1.00 82.25 105 MET A C 1
ATOM 801 O O . MET A 1 105 ? 9.542 -8.819 1.188 1.00 82.25 105 MET A O 1
ATOM 805 N N . SER A 1 106 ? 9.746 -10.981 1.711 1.00 74.06 106 SER A N 1
ATOM 806 C CA . SER A 1 106 ? 8.554 -10.998 2.557 1.00 74.06 106 SER A CA 1
ATOM 807 C C . SER A 1 106 ? 8.889 -11.589 3.914 1.00 74.06 106 SER A C 1
ATOM 809 O O . SER A 1 106 ? 9.349 -12.727 4.009 1.00 74.06 106 SER A O 1
ATOM 811 N N . LEU A 1 107 ? 8.672 -10.793 4.960 1.00 72.12 107 LEU A N 1
ATOM 812 C CA . LEU A 1 107 ? 8.894 -11.196 6.350 1.00 72.12 107 LEU A CA 1
ATOM 813 C C . LEU A 1 107 ? 7.598 -11.680 7.024 1.00 72.12 107 LEU A C 1
ATOM 815 O O . LEU A 1 107 ? 7.638 -12.143 8.163 1.00 72.12 107 LEU A O 1
ATOM 819 N N . MET A 1 108 ? 6.461 -11.589 6.323 1.00 73.12 108 MET A N 1
ATOM 820 C CA . MET A 1 108 ? 5.112 -11.892 6.812 1.00 73.12 108 MET A CA 1
ATOM 821 C C . MET A 1 108 ? 4.276 -12.621 5.745 1.00 73.12 108 MET A C 1
ATOM 823 O O . MET A 1 108 ? 4.671 -12.734 4.591 1.00 73.12 108 MET A O 1
ATOM 827 N N . CYS A 1 109 ? 3.103 -13.144 6.114 1.00 61.41 109 CYS A N 1
ATOM 828 C CA . CYS A 1 109 ? 2.201 -13.781 5.152 1.00 61.41 109 CYS A CA 1
ATOM 829 C C . CYS A 1 109 ? 1.511 -12.718 4.280 1.00 61.41 109 CYS A C 1
ATOM 831 O O . CYS A 1 109 ? 0.567 -12.073 4.737 1.00 61.41 109 CYS A O 1
ATOM 833 N N . SER A 1 110 ? 1.956 -12.572 3.030 1.00 74.50 110 SER A N 1
ATOM 834 C CA . SER A 1 110 ? 1.443 -11.579 2.074 1.00 74.50 110 SER A CA 1
ATOM 835 C C . SER A 1 110 ? 1.228 -12.194 0.690 1.00 74.50 110 SER A C 1
ATOM 837 O O . SER A 1 110 ? 1.863 -13.189 0.333 1.00 74.50 110 SER A O 1
ATOM 839 N N . LYS A 1 111 ? 0.303 -11.623 -0.092 1.00 77.38 111 LYS A N 1
ATOM 840 C CA . LYS A 1 111 ? -0.070 -12.130 -1.420 1.00 77.38 111 LYS A CA 1
ATOM 841 C C . LYS A 1 111 ? 0.335 -11.137 -2.505 1.00 77.38 111 LYS A C 1
ATOM 843 O O . LYS A 1 111 ? -0.098 -9.991 -2.505 1.00 77.38 111 LYS A O 1
ATOM 848 N N . ILE A 1 112 ? 1.143 -11.603 -3.451 1.00 74.69 112 ILE A N 1
ATOM 849 C CA . ILE A 1 112 ? 1.590 -10.833 -4.617 1.00 74.69 112 ILE A CA 1
ATOM 850 C C . ILE A 1 112 ? 0.951 -11.491 -5.842 1.00 74.69 112 ILE A C 1
ATOM 852 O O . ILE A 1 112 ? 1.114 -12.699 -6.035 1.00 74.69 112 ILE A O 1
ATOM 856 N N . THR A 1 113 ? 0.128 -10.769 -6.606 1.00 71.12 113 THR A N 1
ATOM 857 C CA . THR A 1 113 ? -0.636 -11.333 -7.741 1.00 71.12 113 THR A CA 1
ATOM 858 C C . THR A 1 113 ? -0.881 -10.295 -8.824 1.00 71.12 113 THR A C 1
ATOM 860 O O . THR A 1 113 ? -0.464 -10.546 -9.972 1.00 71.12 113 THR A O 1
#

Secondary structure (DSSP, 8-state):
-HHHHHHHHHHHHHHHHHHHHHHHHHHTT----PPPEEEETBTTB-SHHHHHHH--TT-EEEE-TT-------EEE-STT-EEEETT-TTS-----SSTTS-SEEESS--EE-